Protein AF-A0A1X7VR11-F1 (afdb_monomer_lite)

Structure (mmCIF, N/CA/C/O backbone):
data_AF-A0A1X7VR11-F1
#
_entry.id   AF-A0A1X7VR11-F1
#
loop_
_atom_site.group_PDB
_atom_site.id
_atom_site.type_symbol
_atom_site.label_atom_id
_atom_site.label_alt_id
_atom_site.label_comp_id
_atom_site.label_asym_id
_atom_site.label_entity_id
_atom_site.label_seq_id
_atom_site.pdbx_PDB_ins_code
_atom_site.Cartn_x
_atom_site.Cartn_y
_atom_site.Cartn_z
_atom_site.occupancy
_atom_site.B_iso_or_equiv
_atom_site.auth_seq_id
_atom_site.auth_comp_id
_atom_site.auth_asym_id
_atom_site.auth_atom_id
_atom_site.pdbx_PDB_model_num
ATOM 1 N N . MET A 1 1 ? -4.766 -13.728 -31.777 1.00 41.28 1 MET A N 1
ATOM 2 C CA . MET A 1 1 ? -4.201 -12.365 -31.675 1.00 41.28 1 MET A CA 1
ATOM 3 C C . MET A 1 1 ? -4.634 -11.789 -30.339 1.00 41.28 1 MET A C 1
ATOM 5 O O . MET A 1 1 ? -5.822 -11.787 -30.057 1.00 41.28 1 MET A O 1
ATOM 9 N N . SER A 1 2 ? -3.674 -11.452 -29.481 1.00 44.72 2 SER A N 1
ATOM 10 C CA . SER A 1 2 ? -3.873 -11.111 -28.070 1.00 44.72 2 SER A CA 1
ATOM 11 C C . SER A 1 2 ? -4.667 -9.813 -27.903 1.00 44.72 2 SER A C 1
ATOM 13 O O . SER A 1 2 ? -4.233 -8.771 -28.393 1.00 44.72 2 SER A O 1
ATOM 15 N N . ASP A 1 3 ? -5.780 -9.857 -27.167 1.00 49.84 3 ASP A N 1
ATOM 16 C CA . ASP A 1 3 ? -6.439 -8.657 -26.645 1.00 49.84 3 ASP A CA 1
ATOM 17 C C . ASP A 1 3 ? -5.512 -8.022 -25.596 1.00 49.84 3 ASP A C 1
ATOM 19 O O . ASP A 1 3 ? -5.540 -8.331 -24.405 1.00 49.84 3 ASP A O 1
ATOM 23 N N . SER A 1 4 ? -4.572 -7.197 -26.063 1.00 50.00 4 SER A N 1
ATOM 24 C CA . SER A 1 4 ? -3.668 -6.423 -25.215 1.00 50.00 4 SER A CA 1
ATOM 25 C C . SER A 1 4 ? -4.451 -5.254 -24.621 1.00 50.00 4 SER A C 1
ATOM 27 O O . SER A 1 4 ? -4.298 -4.086 -24.988 1.00 50.00 4 SER A O 1
ATOM 29 N N . GLY A 1 5 ? -5.354 -5.580 -23.698 1.00 52.66 5 GLY A N 1
ATOM 30 C CA . GLY A 1 5 ? -5.955 -4.628 -22.787 1.00 52.66 5 GLY A CA 1
ATOM 31 C C . GLY A 1 5 ? -4.850 -3.975 -21.964 1.00 52.66 5 GLY A C 1
ATOM 32 O O . GLY A 1 5 ? -4.465 -4.499 -20.927 1.00 52.66 5 GLY A O 1
ATOM 33 N N . LYS A 1 6 ? -4.309 -2.861 -22.468 1.00 61.66 6 LYS A N 1
ATOM 34 C CA . LYS A 1 6 ? -3.513 -1.837 -21.776 1.00 61.66 6 LYS A CA 1
ATOM 35 C C . LYS A 1 6 ? -3.634 -1.938 -20.244 1.00 61.66 6 LYS A C 1
ATOM 37 O O . LYS A 1 6 ? -4.557 -1.388 -19.651 1.00 61.66 6 LYS A O 1
ATOM 42 N N . LYS A 1 7 ? -2.718 -2.679 -19.607 1.00 67.88 7 LYS A N 1
ATOM 43 C CA . LYS A 1 7 ? -2.678 -2.838 -18.147 1.00 67.88 7 LYS A CA 1
ATOM 44 C C . LYS A 1 7 ? -2.092 -1.564 -17.539 1.00 67.88 7 LYS A C 1
ATOM 46 O O . LYS A 1 7 ? -0.955 -1.204 -17.839 1.00 67.88 7 LYS A O 1
ATOM 51 N N . THR A 1 8 ? -2.869 -0.883 -16.701 1.00 76.94 8 THR A N 1
ATOM 52 C CA . THR A 1 8 ? -2.397 0.269 -15.923 1.00 76.94 8 THR A CA 1
ATOM 53 C C . THR A 1 8 ? -1.785 -0.233 -14.624 1.00 76.94 8 THR A C 1
ATOM 55 O O . THR A 1 8 ? -2.490 -0.740 -13.753 1.00 76.94 8 THR A O 1
ATOM 58 N N . TYR A 1 9 ? -0.467 -0.107 -14.500 1.00 82.88 9 TYR A N 1
ATOM 59 C CA . TYR A 1 9 ? 0.263 -0.504 -13.300 1.00 82.88 9 TYR A CA 1
ATOM 60 C C . TYR A 1 9 ? 0.207 0.590 -12.230 1.00 82.88 9 TYR A C 1
ATOM 62 O O . TYR A 1 9 ? 0.239 1.784 -12.535 1.00 82.88 9 TYR A O 1
ATOM 70 N N . MET A 1 10 ? 0.139 0.174 -10.964 1.00 86.38 10 MET A N 1
ATOM 71 C CA . MET A 1 10 ? 0.272 1.077 -9.819 1.00 86.38 10 MET A CA 1
ATOM 72 C C . MET A 1 10 ? 1.699 1.627 -9.764 1.00 86.38 10 MET A C 1
ATOM 74 O O . MET A 1 10 ? 2.647 0.846 -9.825 1.00 86.38 10 MET A O 1
ATOM 78 N N . SER A 1 11 ? 1.849 2.942 -9.609 1.00 85.31 11 SER A N 1
ATOM 79 C CA . SER A 1 11 ? 3.145 3.609 -9.444 1.00 85.31 11 SER A CA 1
ATOM 80 C C . SER A 1 11 ? 3.344 4.105 -8.015 1.00 85.31 11 SER A C 1
ATOM 82 O O . SER A 1 11 ? 2.372 4.329 -7.293 1.00 85.31 11 SER A O 1
ATOM 84 N N . GLN A 1 12 ? 4.595 4.347 -7.612 1.00 85.81 12 GLN A N 1
ATOM 85 C CA . GLN A 1 12 ? 4.903 4.920 -6.294 1.00 85.81 12 GLN A CA 1
ATOM 86 C C . GLN A 1 12 ? 4.231 6.280 -6.072 1.00 85.81 12 GLN A C 1
ATOM 88 O O . GLN A 1 12 ? 3.725 6.553 -4.989 1.00 85.81 12 GLN A O 1
ATOM 93 N N . GLN A 1 13 ? 4.142 7.119 -7.107 1.00 84.00 13 GLN A N 1
ATOM 94 C CA . GLN A 1 13 ? 3.471 8.415 -6.997 1.00 84.00 13 GLN A CA 1
ATOM 95 C C . GLN A 1 13 ? 1.953 8.265 -6.811 1.00 84.00 13 GLN A C 1
ATOM 97 O O . GLN A 1 13 ? 1.348 9.009 -6.039 1.00 84.00 13 GLN A O 1
ATOM 102 N N . ALA A 1 14 ? 1.325 7.299 -7.489 1.00 86.19 14 ALA A N 1
ATOM 103 C CA . ALA A 1 14 ? -0.082 6.982 -7.267 1.00 86.19 14 ALA A CA 1
ATOM 104 C C . ALA A 1 14 ? -0.306 6.405 -5.858 1.00 86.19 14 ALA A C 1
ATOM 106 O O . ALA A 1 14 ? -1.233 6.829 -5.169 1.00 86.19 14 ALA A O 1
ATOM 107 N N . ALA A 1 15 ? 0.581 5.523 -5.391 1.00 88.62 15 ALA A N 1
ATOM 108 C CA . ALA A 1 15 ? 0.554 4.998 -4.030 1.00 88.62 15 ALA A CA 1
ATOM 109 C C . ALA A 1 15 ? 0.680 6.115 -2.977 1.00 88.62 15 ALA A C 1
ATOM 111 O O . ALA A 1 15 ? -0.124 6.162 -2.048 1.00 88.62 15 ALA A O 1
ATOM 112 N N . ALA A 1 16 ? 1.592 7.074 -3.165 1.00 87.69 16 ALA A N 1
ATOM 113 C CA . ALA A 1 16 ? 1.757 8.221 -2.270 1.00 87.69 16 ALA A CA 1
ATOM 114 C C . ALA A 1 16 ? 0.494 9.097 -2.198 1.00 87.69 16 ALA A C 1
ATOM 116 O O . ALA A 1 16 ? 0.099 9.541 -1.120 1.00 87.69 16 ALA A O 1
ATOM 117 N N . ARG A 1 17 ? -0.197 9.306 -3.330 1.00 90.00 17 ARG A N 1
ATOM 118 C CA . ARG A 1 17 ? -1.494 10.011 -3.354 1.00 90.00 17 ARG A CA 1
ATOM 119 C C . ARG A 1 17 ? -2.560 9.255 -2.565 1.00 90.00 17 ARG A C 1
ATOM 121 O O . ARG A 1 17 ? -3.302 9.866 -1.799 1.00 90.00 17 ARG A O 1
ATOM 128 N N . ILE A 1 18 ? -2.613 7.933 -2.722 1.00 90.19 18 ILE A N 1
ATOM 129 C CA . ILE A 1 18 ? -3.537 7.077 -1.973 1.00 90.19 18 ILE A CA 1
ATOM 130 C C . ILE A 1 18 ? -3.257 7.195 -0.472 1.00 90.19 18 ILE A C 1
ATOM 132 O O . ILE A 1 18 ? -4.181 7.459 0.294 1.00 90.19 18 ILE A O 1
ATOM 136 N N . GLN A 1 19 ? -1.996 7.080 -0.050 1.00 90.00 19 GLN A N 1
ATOM 137 C CA . GLN A 1 19 ? -1.608 7.244 1.353 1.00 90.00 19 GLN A CA 1
ATOM 138 C C . GLN A 1 19 ? -1.978 8.623 1.899 1.00 90.00 19 GLN A C 1
ATOM 140 O O . GLN A 1 19 ? -2.584 8.710 2.962 1.00 90.00 19 GLN A O 1
ATOM 145 N N . SER A 1 20 ? -1.683 9.691 1.154 1.00 89.81 20 SER A N 1
ATOM 146 C CA . SER A 1 20 ? -2.013 11.063 1.548 1.00 89.81 20 SER A CA 1
ATOM 147 C C . SER A 1 20 ? -3.516 11.255 1.771 1.00 89.81 20 SER A C 1
ATOM 149 O O . SER A 1 20 ? -3.910 11.877 2.753 1.00 89.81 20 SER A O 1
ATOM 151 N N . SER A 1 21 ? -4.364 10.659 0.925 1.00 89.56 21 SER A N 1
ATOM 152 C CA . SER A 1 21 ? -5.825 10.735 1.079 1.00 89.56 21 SER A CA 1
ATOM 153 C C . SER A 1 21 ? -6.367 9.967 2.292 1.00 89.56 21 SER A C 1
ATOM 155 O O . SER A 1 21 ? -7.438 10.290 2.812 1.00 89.56 21 SER A O 1
ATOM 157 N N . GLN A 1 22 ? -5.628 8.954 2.751 1.00 87.94 22 GLN A N 1
ATOM 158 C CA . GLN A 1 22 ? -6.046 8.073 3.837 1.00 87.94 22 GLN A CA 1
ATOM 159 C C . GLN A 1 22 ? -5.447 8.465 5.191 1.00 87.94 22 GLN A C 1
ATOM 161 O O . GLN A 1 22 ? -6.086 8.224 6.211 1.00 87.94 22 GLN A O 1
ATOM 166 N N . ALA A 1 23 ? -4.281 9.118 5.209 1.00 87.75 23 ALA A N 1
ATOM 167 C CA . ALA A 1 23 ? -3.589 9.550 6.421 1.00 87.75 23 ALA A CA 1
ATOM 168 C C . ALA A 1 23 ? -4.470 10.360 7.400 1.00 87.75 23 ALA A C 1
ATOM 170 O O . ALA A 1 23 ? -4.407 10.067 8.594 1.00 87.75 23 ALA A O 1
ATOM 171 N N . PRO A 1 24 ? -5.353 11.285 6.963 1.00 90.25 24 PRO A N 1
ATOM 172 C CA . PRO A 1 24 ? -6.254 11.990 7.881 1.00 90.25 24 PRO A CA 1
ATOM 173 C C . PRO A 1 24 ? -7.252 11.068 8.592 1.00 90.25 24 PRO A C 1
ATOM 175 O O . PRO A 1 24 ? -7.683 11.362 9.700 1.00 90.25 24 PRO A O 1
ATOM 178 N N . LYS A 1 25 ? -7.621 9.943 7.967 1.00 86.75 25 LYS A N 1
ATOM 179 C CA . LYS A 1 25 ? -8.621 8.995 8.487 1.00 86.75 25 LYS A CA 1
ATOM 180 C C . LYS A 1 25 ? -8.023 7.983 9.461 1.00 86.75 25 LYS A C 1
ATOM 182 O O . LYS A 1 25 ? -8.753 7.375 10.232 1.00 86.75 25 LYS A O 1
ATOM 187 N N . THR A 1 26 ? -6.713 7.767 9.389 1.00 85.38 26 THR A N 1
ATOM 188 C CA . THR A 1 26 ? -5.995 6.735 10.148 1.00 85.38 26 THR A CA 1
ATOM 189 C C . THR A 1 26 ? -4.953 7.316 11.102 1.00 85.38 26 THR A C 1
ATOM 191 O O . THR A 1 26 ? -4.144 6.569 11.647 1.00 85.38 26 THR A O 1
ATOM 194 N N . GLY A 1 27 ? -4.908 8.643 11.267 1.00 87.88 27 GLY A N 1
ATOM 195 C CA . GLY A 1 27 ? -3.872 9.311 12.061 1.00 87.88 27 GLY A CA 1
ATOM 196 C C . GLY A 1 27 ? -2.458 9.086 11.512 1.00 87.88 27 GLY A C 1
ATOM 197 O O . GLY A 1 27 ? -1.506 8.981 12.275 1.00 87.88 27 GLY A O 1
ATOM 198 N N . GLY A 1 28 ? -2.318 8.937 10.191 1.00 85.00 28 GLY A N 1
ATOM 199 C CA . GLY A 1 28 ? -1.040 8.658 9.528 1.00 85.00 28 GLY A CA 1
ATOM 200 C C . GLY A 1 28 ? -0.609 7.189 9.554 1.00 85.00 28 GLY A C 1
ATOM 201 O O . GLY A 1 28 ? 0.417 6.844 8.970 1.00 85.00 28 GLY A O 1
ATOM 202 N N . GLN A 1 29 ? -1.385 6.295 10.169 1.00 88.19 29 GLN A N 1
ATOM 203 C CA . GLN A 1 29 ? -1.078 4.868 10.162 1.00 88.19 29 GLN A CA 1
ATOM 204 C C . GLN A 1 29 ? -1.515 4.212 8.849 1.00 88.19 29 GLN A C 1
ATOM 206 O O . GLN A 1 29 ? -2.509 4.598 8.234 1.00 88.19 29 GLN A O 1
ATOM 211 N N . THR A 1 30 ? -0.797 3.173 8.427 1.00 86.00 30 THR A N 1
ATOM 212 C CA . THR A 1 30 ? -1.194 2.331 7.288 1.00 86.00 30 THR A CA 1
ATOM 213 C C . THR A 1 30 ? -1.472 0.919 7.803 1.00 86.00 30 THR A C 1
ATOM 215 O O . THR A 1 30 ? -0.548 0.111 7.896 1.00 86.00 30 THR A O 1
ATOM 218 N N . PRO A 1 31 ? -2.728 0.598 8.175 1.00 87.12 31 PRO A N 1
ATOM 219 C CA . PRO A 1 31 ? -3.068 -0.718 8.703 1.00 87.12 31 PRO A CA 1
ATOM 220 C C . PRO A 1 31 ? -2.737 -1.833 7.708 1.00 87.12 31 PRO A C 1
ATOM 222 O O . PRO A 1 31 ? -2.928 -1.682 6.493 1.00 87.12 31 PRO A O 1
ATOM 225 N N . LYS A 1 32 ? -2.281 -2.982 8.214 1.00 86.81 32 LYS A N 1
ATOM 226 C CA . LYS A 1 32 ? -2.004 -4.161 7.385 1.00 86.81 32 LYS A CA 1
ATOM 227 C C . LYS A 1 32 ? -3.278 -4.614 6.670 1.00 86.81 32 LYS A C 1
ATOM 229 O O . LYS A 1 32 ? -4.348 -4.676 7.260 1.00 86.81 32 LYS A O 1
ATOM 234 N N . GLY A 1 33 ? -3.156 -4.912 5.378 1.00 87.94 33 GLY A N 1
ATOM 235 C CA . GLY A 1 33 ? -4.288 -5.323 4.543 1.00 87.94 33 GLY A CA 1
ATOM 236 C C . GLY A 1 33 ? -5.176 -4.175 4.054 1.00 87.94 33 GLY A C 1
ATOM 237 O O . GLY A 1 33 ? -6.032 -4.414 3.203 1.00 87.94 33 GLY A O 1
ATOM 238 N N . SER A 1 34 ? -4.942 -2.939 4.513 1.00 89.50 34 SER A N 1
ATOM 239 C CA . SER A 1 34 ? -5.625 -1.762 3.978 1.00 89.50 34 SER A CA 1
ATOM 240 C C . SER A 1 34 ? -5.294 -1.541 2.501 1.00 89.50 34 SER A C 1
ATOM 242 O O . SER A 1 34 ? -4.262 -1.979 1.981 1.00 89.50 34 SER A O 1
ATOM 244 N N . PHE A 1 35 ? -6.172 -0.812 1.816 1.00 89.88 35 PHE A N 1
ATOM 245 C CA . PHE A 1 35 ? -5.956 -0.437 0.423 1.00 89.88 35 PHE A CA 1
ATOM 246 C C . PHE A 1 35 ? -4.642 0.338 0.224 1.00 89.88 35 PHE A C 1
ATOM 248 O O . PHE A 1 35 ? -3.914 0.058 -0.724 1.00 89.88 35 PHE A O 1
ATOM 255 N N . ALA A 1 36 ? -4.293 1.240 1.151 1.00 89.94 36 ALA A N 1
ATOM 256 C CA . ALA A 1 36 ? -3.032 1.980 1.113 1.00 89.94 36 ALA A CA 1
ATOM 257 C C . ALA A 1 36 ? -1.812 1.044 1.186 1.00 89.94 36 ALA A C 1
ATOM 259 O O . ALA A 1 36 ? -0.914 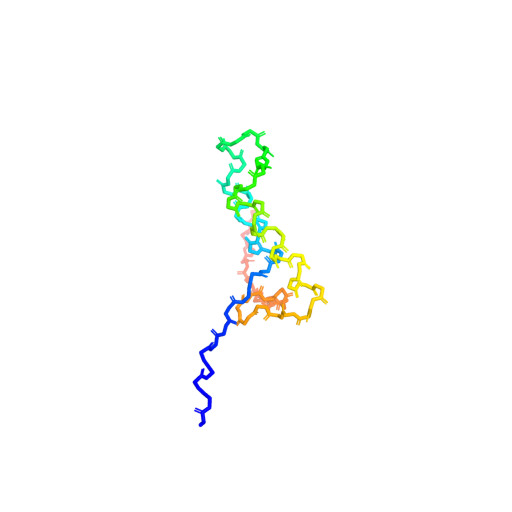1.154 0.354 1.00 89.94 36 ALA A O 1
ATOM 260 N N . ALA A 1 37 ? -1.830 0.053 2.088 1.00 91.12 37 ALA A N 1
ATOM 261 C CA . ALA A 1 37 ? -0.758 -0.940 2.194 1.00 91.12 37 ALA A CA 1
ATOM 262 C C . ALA A 1 37 ? -0.600 -1.767 0.903 1.00 91.12 37 ALA A C 1
ATOM 264 O O . ALA A 1 37 ? 0.516 -2.029 0.451 1.00 91.12 37 ALA A O 1
ATOM 265 N N . ARG A 1 38 ? -1.718 -2.151 0.271 1.00 92.94 38 ARG A N 1
ATOM 266 C CA . ARG A 1 38 ? -1.705 -2.868 -1.016 1.00 92.94 38 ARG A CA 1
ATOM 267 C C . ARG A 1 38 ? -1.174 -1.994 -2.153 1.00 92.94 38 ARG A C 1
ATOM 269 O O . ARG A 1 38 ? -0.397 -2.476 -2.972 1.00 92.94 38 ARG A O 1
ATOM 276 N N . ALA A 1 39 ? -1.563 -0.721 -2.196 1.00 91.12 39 ALA A N 1
ATOM 277 C CA . ALA A 1 39 ? -1.103 0.223 -3.209 1.00 91.12 39 ALA A CA 1
ATOM 278 C C . ALA A 1 39 ? 0.411 0.470 -3.121 1.00 91.12 39 ALA A C 1
ATOM 280 O O . ALA A 1 39 ? 1.079 0.467 -4.152 1.00 91.12 39 ALA A O 1
ATOM 281 N N . GLN A 1 40 ? 0.955 0.614 -1.908 1.00 89.81 40 GLN A N 1
ATOM 282 C CA . GLN A 1 40 ? 2.401 0.726 -1.686 1.00 89.81 40 GLN A CA 1
ATOM 283 C C . GLN A 1 40 ? 3.147 -0.511 -2.179 1.00 89.81 40 GLN A C 1
ATOM 285 O O . GLN A 1 40 ? 4.018 -0.399 -3.035 1.00 89.81 40 GLN A O 1
ATOM 290 N N . SER A 1 41 ? 2.739 -1.697 -1.718 1.00 91.31 41 SER A N 1
ATOM 291 C CA . SER A 1 41 ? 3.372 -2.957 -2.119 1.00 91.31 41 SER A CA 1
ATOM 292 C C . SER A 1 41 ? 3.349 -3.156 -3.640 1.00 91.31 41 SER A C 1
ATOM 294 O O . SER A 1 41 ? 4.345 -3.585 -4.228 1.00 91.31 41 SER A O 1
ATOM 296 N N . ALA A 1 42 ? 2.243 -2.790 -4.297 1.00 88.81 42 ALA A N 1
ATOM 297 C CA . ALA A 1 42 ? 2.133 -2.831 -5.749 1.00 88.81 42 ALA A CA 1
ATOM 298 C C . ALA A 1 42 ? 3.054 -1.807 -6.429 1.00 88.81 42 ALA A C 1
ATOM 300 O O . ALA A 1 42 ? 3.713 -2.152 -7.404 1.00 88.81 42 ALA A O 1
ATOM 301 N N . GLY A 1 43 ? 3.129 -0.575 -5.917 1.00 86.19 43 GLY A N 1
ATOM 302 C CA . GLY A 1 43 ? 4.043 0.455 -6.410 1.00 86.19 43 GLY A CA 1
ATOM 303 C C . GLY A 1 43 ? 5.503 0.008 -6.351 1.00 86.19 43 GLY A C 1
ATOM 304 O O . GLY A 1 43 ? 6.195 0.072 -7.362 1.00 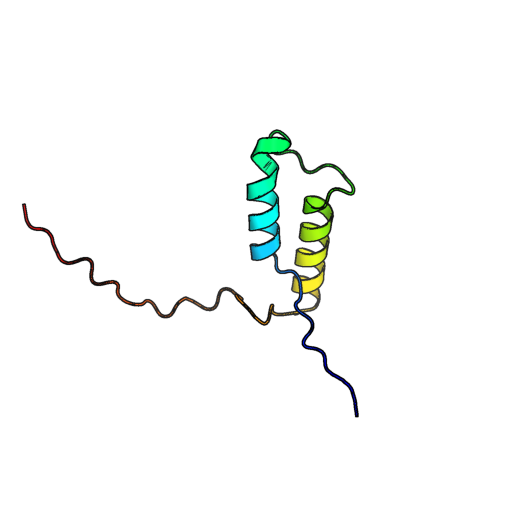86.19 43 GLY A O 1
ATOM 305 N N . ASP A 1 44 ? 5.946 -0.524 -5.213 1.00 86.12 44 ASP A N 1
ATOM 306 C CA . ASP A 1 44 ? 7.327 -0.984 -5.025 1.00 86.12 44 ASP A CA 1
ATOM 307 C C . ASP A 1 44 ? 7.663 -2.189 -5.911 1.00 86.12 44 ASP A C 1
ATOM 309 O O . ASP A 1 44 ? 8.709 -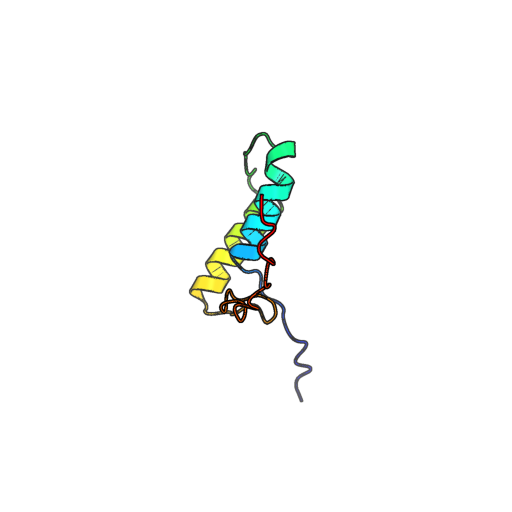2.225 -6.564 1.00 86.12 44 ASP A O 1
ATOM 313 N N . THR A 1 45 ? 6.738 -3.147 -6.011 1.00 88.19 45 THR A N 1
ATOM 314 C CA . THR A 1 45 ? 6.895 -4.320 -6.884 1.00 88.19 45 THR A CA 1
ATOM 315 C C . THR A 1 45 ? 6.964 -3.914 -8.357 1.00 88.19 45 THR A C 1
ATOM 317 O O . THR A 1 45 ? 7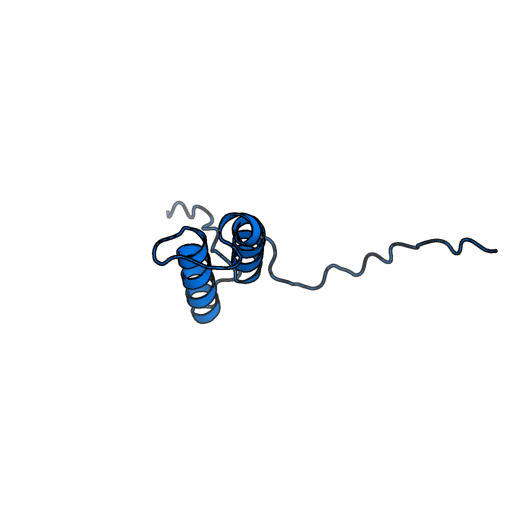.761 -4.463 -9.118 1.00 88.19 45 THR A O 1
ATOM 320 N N . ASN A 1 46 ? 6.144 -2.950 -8.775 1.00 85.12 46 ASN A N 1
ATOM 321 C CA . ASN A 1 46 ? 6.091 -2.495 -10.161 1.00 85.12 46 ASN A CA 1
ATOM 322 C C . ASN A 1 46 ? 7.320 -1.668 -10.541 1.00 85.12 46 ASN A C 1
ATOM 324 O O . ASN A 1 46 ? 7.841 -1.857 -11.638 1.00 85.12 46 ASN A O 1
ATOM 328 N N . THR A 1 47 ? 7.820 -0.828 -9.628 1.00 76.88 47 THR A N 1
ATOM 329 C CA . THR A 1 47 ? 9.095 -0.121 -9.800 1.00 76.88 47 THR A CA 1
ATOM 330 C C . THR A 1 47 ? 10.243 -1.112 -9.979 1.00 76.88 47 THR A C 1
ATOM 332 O O . THR A 1 47 ? 11.026 -0.968 -10.913 1.00 76.88 47 THR A O 1
ATOM 335 N N . ASN A 1 48 ? 10.311 -2.160 -9.148 1.00 79.19 48 ASN A N 1
ATOM 336 C CA . ASN A 1 48 ? 11.342 -3.197 -9.263 1.00 79.19 48 ASN A CA 1
ATOM 337 C C . ASN A 1 48 ? 11.255 -3.956 -10.602 1.00 79.19 48 ASN A C 1
ATOM 339 O O . ASN A 1 48 ? 12.269 -4.224 -11.238 1.00 79.19 48 ASN A O 1
ATOM 343 N N . LYS A 1 49 ? 10.037 -4.230 -11.080 1.00 79.19 49 LYS A N 1
ATOM 344 C CA . LYS A 1 49 ? 9.790 -4.892 -12.371 1.00 79.19 49 LYS A CA 1
ATOM 345 C C . LYS A 1 49 ? 9.932 -3.969 -13.592 1.00 79.19 49 LYS A C 1
ATOM 347 O O . LYS A 1 49 ? 9.732 -4.436 -14.709 1.00 79.19 49 LYS A O 1
ATOM 352 N N . GLY A 1 50 ? 10.244 -2.683 -13.407 1.00 69.00 50 GLY A N 1
ATOM 353 C CA . GLY A 1 50 ? 10.386 -1.721 -14.504 1.0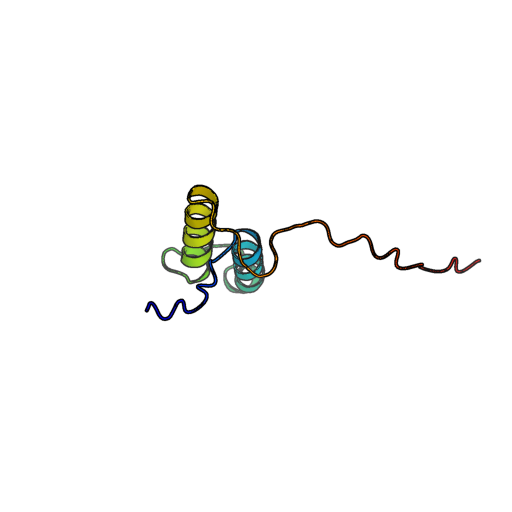0 69.00 50 GLY A CA 1
ATOM 354 C C . GLY A 1 50 ? 9.069 -1.354 -15.196 1.00 69.00 50 GLY A C 1
ATOM 355 O O . GLY A 1 50 ? 9.083 -0.848 -16.317 1.00 69.00 50 GLY A O 1
ATOM 356 N N . TYR A 1 51 ? 7.920 -1.594 -14.555 1.00 70.75 51 TYR A N 1
ATOM 357 C CA . TYR A 1 51 ? 6.632 -1.189 -15.106 1.00 70.75 51 TYR A CA 1
ATOM 358 C C . TYR A 1 51 ? 6.464 0.320 -14.981 1.00 70.75 51 TYR A C 1
ATOM 360 O O . TYR A 1 51 ? 6.216 0.859 -13.900 1.00 70.75 51 TYR A O 1
ATOM 368 N N . THR A 1 52 ? 6.551 1.006 -16.114 1.00 61.94 52 THR A N 1
ATOM 369 C CA . THR A 1 52 ? 6.216 2.421 -16.194 1.00 61.94 52 THR A CA 1
ATOM 370 C C . THR A 1 52 ? 4.693 2.571 -16.277 1.00 61.94 52 THR A C 1
ATOM 372 O O . THR A 1 52 ? 4.036 1.924 -17.104 1.00 61.94 52 THR A O 1
ATOM 375 N N . PRO A 1 53 ? 4.065 3.381 -15.407 1.00 59.09 53 PRO A N 1
ATOM 376 C CA . PRO A 1 53 ? 2.654 3.691 -15.560 1.00 59.09 53 PRO A CA 1
ATOM 377 C C . PRO A 1 53 ? 2.472 4.435 -16.884 1.00 59.09 53 PRO A C 1
ATOM 379 O O . PRO A 1 53 ? 3.086 5.471 -17.123 1.00 59.09 53 PRO A O 1
ATOM 382 N N . ARG A 1 54 ? 1.580 3.931 -17.740 1.00 55.59 54 ARG A N 1
ATOM 383 C CA . ARG A 1 54 ? 1.263 4.538 -19.044 1.00 55.59 54 ARG A CA 1
ATOM 384 C C . ARG A 1 54 ? 0.570 5.912 -18.927 1.00 55.59 54 ARG A C 1
ATOM 386 O O . ARG A 1 54 ? 0.293 6.545 -19.935 1.00 55.59 54 ARG A O 1
ATOM 393 N N . TYR A 1 55 ? 0.307 6.368 -17.700 1.00 50.78 55 TYR A N 1
ATOM 394 C CA . TYR A 1 55 ? -0.101 7.725 -17.354 1.00 50.78 55 TYR A CA 1
ATOM 395 C C . TYR A 1 55 ? 0.660 8.182 -16.103 1.00 50.78 55 TYR A C 1
ATOM 397 O O . TYR A 1 55 ? 0.447 7.655 -15.011 1.00 50.78 55 TYR A O 1
ATOM 405 N N . GLY A 1 56 ? 1.519 9.190 -16.264 1.00 52.09 56 GLY A N 1
ATOM 406 C CA . GLY A 1 56 ? 2.119 9.922 -15.148 1.00 52.09 56 GLY A CA 1
ATOM 407 C C . GLY A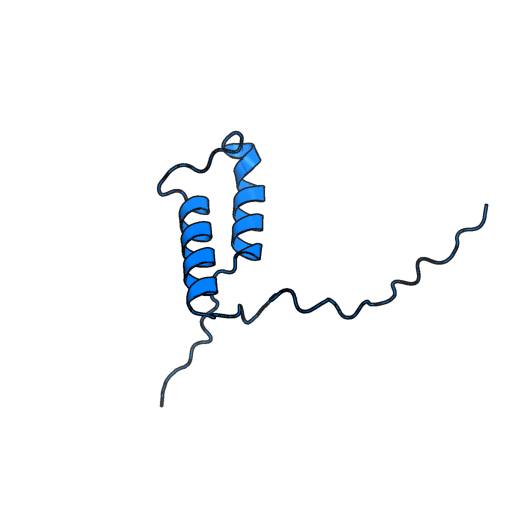 1 56 ? 3.365 9.289 -14.534 1.00 52.09 56 GLY A C 1
ATOM 408 O O . GLY A 1 56 ? 3.565 9.415 -13.327 1.00 52.09 56 GLY A O 1
ATOM 409 N N . SER A 1 57 ? 4.225 8.646 -15.333 1.00 45.91 57 SER A N 1
ATOM 410 C CA . SER A 1 57 ? 5.653 8.657 -15.007 1.00 45.91 57 SER A CA 1
ATOM 411 C C . SER A 1 57 ? 6.081 10.118 -14.907 1.00 45.91 57 SER A C 1
ATOM 413 O O . SER A 1 57 ? 5.684 10.929 -15.739 1.00 45.91 57 SER A O 1
ATOM 415 N N . GLY A 1 58 ? 6.846 10.469 -13.875 1.00 50.53 58 GLY A N 1
ATOM 416 C CA . GLY A 1 58 ? 7.405 11.802 -13.649 1.00 50.53 58 GLY A CA 1
ATOM 417 C C . GLY A 1 58 ? 8.426 12.232 -14.705 1.00 50.53 58 GLY A C 1
ATOM 418 O O . GLY A 1 58 ? 9.467 12.790 -14.365 1.00 50.53 58 GLY A O 1
ATOM 419 N N . GLU A 1 59 ? 8.133 12.008 -15.985 1.00 47.47 59 GLU A N 1
ATOM 420 C CA . GLU A 1 59 ? 8.643 12.829 -17.062 1.00 47.47 59 GLU A CA 1
ATOM 421 C C . GLU A 1 59 ? 8.178 14.233 -16.735 1.00 47.47 59 GLU A C 1
ATOM 423 O O . GLU A 1 59 ? 7.006 14.582 -16.885 1.00 47.47 59 GLU A O 1
ATOM 428 N N . LYS A 1 60 ? 9.109 14.981 -16.131 1.00 48.81 60 LYS A N 1
ATOM 429 C CA . LYS A 1 60 ? 9.320 16.399 -16.367 1.00 48.81 60 LYS A CA 1
ATOM 430 C C . LYS A 1 60 ? 8.169 16.937 -17.195 1.00 48.81 60 LYS A C 1
ATOM 432 O O . LYS A 1 60 ? 8.199 16.816 -18.421 1.00 48.81 60 LYS A O 1
ATOM 437 N N . TRP A 1 61 ? 7.171 17.512 -16.514 1.00 35.44 61 TRP A N 1
ATOM 438 C CA . TRP A 1 61 ? 6.262 18.443 -17.166 1.00 35.44 61 TRP A CA 1
ATOM 439 C C . TRP A 1 61 ? 7.137 19.230 -18.142 1.00 35.44 61 TRP A C 1
ATOM 441 O O . TRP A 1 61 ? 8.177 19.740 -17.683 1.00 35.44 61 TRP A O 1
ATOM 451 N N . PRO A 1 62 ? 6.829 19.326 -19.454 1.00 46.88 62 PRO A N 1
ATOM 452 C CA . PRO A 1 62 ? 7.410 20.424 -20.199 1.00 46.88 62 PRO A CA 1
ATOM 453 C C . PRO A 1 62 ? 7.146 21.618 -19.296 1.00 46.88 62 PRO A C 1
ATOM 455 O O . PRO A 1 62 ? 6.010 21.796 -18.845 1.00 46.88 62 PRO A O 1
ATOM 458 N N . LYS A 1 63 ? 8.215 22.302 -18.865 1.00 52.59 63 LYS A N 1
ATOM 459 C CA . LYS A 1 63 ? 8.087 23.537 -18.106 1.00 52.59 63 LYS A CA 1
ATOM 460 C C . LYS A 1 63 ? 7.317 24.445 -19.049 1.00 52.59 63 LYS A C 1
ATOM 462 O O . LYS A 1 63 ? 7.921 25.171 -19.831 1.00 52.59 63 LYS A O 1
ATOM 467 N N . ILE A 1 64 ? 5.991 24.359 -19.033 1.00 53.16 64 ILE A N 1
ATOM 468 C CA . ILE A 1 64 ? 5.139 25.407 -19.519 1.00 53.16 64 ILE A CA 1
ATOM 469 C C . ILE A 1 64 ? 5.570 26.541 -18.616 1.00 53.16 64 ILE A C 1
ATOM 471 O O . ILE A 1 64 ? 5.326 26.528 -17.408 1.00 53.16 64 ILE A O 1
ATOM 475 N N . LYS A 1 65 ? 6.385 27.439 -19.174 1.00 46.62 65 LYS A N 1
ATOM 476 C CA . LYS A 1 65 ? 6.633 28.740 -18.588 1.00 46.62 65 LYS A CA 1
ATOM 477 C C . LYS A 1 65 ? 5.242 29.344 -18.479 1.00 46.62 65 LYS A C 1
ATOM 479 O O . LYS A 1 65 ? 4.755 29.967 -19.414 1.00 46.62 65 LYS A O 1
ATOM 484 N N . ARG A 1 66 ? 4.551 29.072 -17.371 1.00 46.56 66 ARG A N 1
ATOM 485 C CA . ARG A 1 66 ? 3.425 29.876 -16.943 1.00 46.56 66 ARG A CA 1
ATOM 486 C C . ARG A 1 66 ? 4.093 31.205 -16.661 1.00 46.56 66 ARG A C 1
ATOM 488 O O . ARG A 1 66 ? 4.728 31.362 -15.624 1.00 46.56 66 ARG A O 1
ATOM 495 N N . GLY A 1 67 ? 4.082 32.076 -17.668 1.00 42.66 67 GLY A N 1
ATOM 496 C CA . GLY A 1 67 ? 4.362 33.486 -17.513 1.00 42.66 67 GLY A CA 1
ATOM 497 C C . GLY A 1 67 ? 3.369 34.008 -16.492 1.00 42.66 67 GLY A C 1
ATOM 498 O O . GLY A 1 67 ? 2.272 34.428 -16.834 1.00 42.66 67 GLY A O 1
ATOM 499 N N . ILE A 1 68 ? 3.730 33.886 -15.220 1.00 47.91 68 ILE A N 1
ATOM 500 C CA . ILE A 1 68 ? 3.252 34.769 -14.177 1.00 47.91 68 ILE A CA 1
ATOM 501 C C . ILE A 1 68 ? 3.841 36.122 -14.546 1.00 47.91 68 ILE A C 1
ATOM 503 O O . ILE A 1 68 ? 5.036 36.358 -14.383 1.00 47.91 68 ILE A O 1
ATOM 507 N N . GLY A 1 69 ? 3.006 36.944 -15.180 1.00 46.16 69 GLY A N 1
ATOM 508 C CA . GLY A 1 69 ? 3.310 38.341 -15.414 1.00 46.16 69 GLY A CA 1
ATOM 509 C C . GLY A 1 69 ? 3.750 38.975 -14.102 1.00 46.16 69 GLY A C 1
ATOM 510 O O . GLY A 1 69 ? 3.141 38.758 -13.054 1.00 46.16 69 GLY A O 1
ATOM 511 N N . THR A 1 70 ? 4.838 39.727 -14.176 1.00 50.66 70 THR A N 1
ATOM 512 C CA . THR A 1 70 ? 5.206 40.738 -13.194 1.00 50.66 70 THR A CA 1
ATOM 513 C C . THR A 1 70 ? 3.982 41.593 -12.880 1.00 50.66 70 THR A C 1
ATOM 515 O O . THR A 1 70 ? 3.560 42.400 -13.707 1.00 50.66 70 THR A O 1
ATOM 518 N N . VAL A 1 71 ? 3.404 41.422 -11.693 1.00 54.47 71 VAL A N 1
ATOM 519 C CA . VAL A 1 71 ? 2.603 42.475 -11.070 1.00 54.47 71 VAL A CA 1
ATOM 520 C C . VAL A 1 71 ? 3.584 43.387 -10.349 1.00 54.47 71 VAL A C 1
ATOM 522 O O . VAL A 1 71 ? 4.129 43.031 -9.307 1.00 54.47 71 VAL A O 1
ATOM 525 N N . ASN A 1 72 ? 3.863 44.526 -10.982 1.00 41.44 72 ASN A N 1
ATOM 526 C CA . ASN A 1 72 ? 4.554 45.653 -10.367 1.00 41.44 72 ASN A CA 1
ATOM 527 C C . ASN A 1 72 ? 3.816 46.080 -9.092 1.00 41.44 72 ASN A C 1
ATOM 529 O O . ASN A 1 72 ? 2.583 46.138 -9.080 1.00 41.44 72 ASN A O 1
ATOM 533 N N . LYS A 1 73 ? 4.580 46.449 -8.065 1.00 45.97 73 LYS A N 1
ATOM 534 C CA . LYS A 1 73 ? 4.151 47.381 -7.028 1.00 45.97 73 LYS A CA 1
ATOM 535 C C . LYS A 1 73 ? 5.197 48.477 -6.913 1.00 45.97 73 LYS A C 1
ATOM 537 O O . LYS A 1 73 ? 6.391 48.126 -7.031 1.00 45.97 73 LYS A O 1
#

Foldseek 3Di:
DDPPPPDFFQAQVNLVVVQVVCCVVVVSDDDPPDPSNVSNVRNVVCVVVVNDGPPDDPPDDPPPVPPPDDPDD

pLDDT: mean 71.87, std 18.64, range [35.44, 92.94]

Sequence (73 aa):
MSDSGKKTYMSQQAAARIQSSQAPKTGGQTPKGSFAARAQSAGDTNTNKGYTPRYGSGEKWPKIKRGIGTVNK

InterPro domains:
  IPR038213 IFI6/IFI27-like domain superfamily [G3DSA:6.10.110.10] (6-55)

Radius of gyration: 17.8 Å; chains: 1; bounding box: 20×60×44 Å

Organism: Amphimedon queenslandica (NCBI:txid400682)

Secondary structure (DSSP, 8-state):
-----------HHHHHHHHHHHHHHHTT---TTSHHHHHHHHHHHHHHTT---TTT-----------------